Protein AF-A0A4P7L0A9-F1 (afdb_monomer_lite)

Foldseek 3Di:
DDLLLVLLLLLLQQLQVVCCVVVVASWDQDPVGIDRDDSVRSSCLLCVVCVVPDDSVVSNVVSVQQWDPDDPDDDPPDPDPPDDRIHGDPNSNVVSSVSVHVVVVVQVVVVDADPVRDRDDDDPVNVVVD

Organism: NCBI:txid638

Structure (mmCIF, N/CA/C/O backbone):
data_AF-A0A4P7L0A9-F1
#
_entry.id   AF-A0A4P7L0A9-F1
#
loop_
_atom_site.group_PDB
_atom_site.id
_atom_site.type_symbol
_atom_site.label_atom_id
_atom_site.label_alt_id
_atom_site.label_comp_id
_atom_site.label_asym_id
_atom_site.label_entity_id
_atom_site.label_seq_id
_atom_site.pdbx_PDB_ins_code
_atom_site.Cartn_x
_atom_site.Cartn_y
_atom_site.Cartn_z
_atom_site.occupancy
_atom_site.B_iso_or_equiv
_atom_site.auth_seq_id
_atom_site.auth_comp_id
_atom_site.auth_asym_id
_atom_site.auth_atom_id
_atom_site.pdbx_PDB_model_num
ATOM 1 N N . MET A 1 1 ? 10.615 6.030 14.841 1.00 74.00 1 MET A N 1
ATOM 2 C CA . MET A 1 1 ? 9.545 6.083 13.826 1.00 74.00 1 MET A CA 1
ATOM 3 C C . MET A 1 1 ? 8.790 7.385 14.004 1.00 74.00 1 MET A C 1
ATOM 5 O O . MET A 1 1 ? 8.183 7.605 15.045 1.00 74.00 1 MET A O 1
ATOM 9 N N . THR A 1 2 ? 8.920 8.274 13.033 1.00 92.06 2 THR A N 1
ATOM 10 C CA . THR A 1 2 ? 8.225 9.558 12.954 1.00 92.06 2 THR A CA 1
ATOM 11 C C . THR A 1 2 ? 6.745 9.361 12.602 1.00 92.06 2 THR A C 1
ATOM 13 O O . THR A 1 2 ? 6.322 8.289 12.167 1.00 92.06 2 THR A O 1
ATOM 16 N N . THR A 1 3 ? 5.931 10.406 12.761 1.00 93.94 3 THR A N 1
ATOM 17 C CA . THR A 1 3 ? 4.476 10.330 12.544 1.00 93.94 3 THR A CA 1
ATOM 18 C C . THR A 1 3 ? 4.095 9.908 11.121 1.00 93.94 3 THR A C 1
ATOM 20 O O . THR A 1 3 ? 3.171 9.119 10.935 1.00 93.94 3 THR A O 1
ATOM 23 N N . HIS A 1 4 ? 4.792 10.414 10.100 1.00 95.12 4 HIS A N 1
ATOM 24 C CA . HIS A 1 4 ? 4.489 10.067 8.709 1.00 95.12 4 HIS A CA 1
ATOM 25 C C . HIS A 1 4 ? 4.887 8.628 8.372 1.00 95.12 4 HIS A C 1
ATOM 27 O O . HIS A 1 4 ? 4.100 7.933 7.737 1.00 95.12 4 HIS A O 1
ATOM 33 N N . GLU A 1 5 ? 6.040 8.158 8.863 1.00 95.50 5 GLU A N 1
ATOM 34 C CA . GLU A 1 5 ? 6.476 6.763 8.727 1.00 95.50 5 GLU A CA 1
ATOM 35 C C . GLU A 1 5 ? 5.474 5.811 9.382 1.00 95.50 5 GLU A C 1
ATOM 37 O O . GLU A 1 5 ? 5.115 4.797 8.788 1.00 95.50 5 GLU A O 1
ATOM 42 N N . PHE A 1 6 ? 4.957 6.164 10.566 1.00 95.69 6 PHE A N 1
ATOM 43 C CA . PHE A 1 6 ? 3.920 5.385 11.239 1.00 95.69 6 PHE A CA 1
ATOM 44 C C . PHE A 1 6 ? 2.655 5.258 10.381 1.00 95.69 6 PHE A C 1
ATOM 46 O O . PHE A 1 6 ? 2.143 4.156 10.188 1.00 95.69 6 PHE A O 1
ATOM 53 N N . PHE A 1 7 ? 2.139 6.357 9.826 1.00 95.94 7 PHE A N 1
ATOM 54 C CA . PHE A 1 7 ? 0.939 6.275 8.991 1.00 95.94 7 PHE A CA 1
ATOM 55 C C . PHE A 1 7 ? 1.192 5.604 7.638 1.00 95.94 7 PHE A C 1
ATOM 57 O O . PHE A 1 7 ? 0.328 4.863 7.174 1.00 95.94 7 PHE A O 1
ATOM 64 N N . CYS A 1 8 ? 2.370 5.793 7.042 1.00 96.56 8 CYS A N 1
ATOM 65 C CA . CYS A 1 8 ? 2.797 5.063 5.849 1.00 96.56 8 CYS A CA 1
ATOM 66 C C . CYS A 1 8 ? 2.793 3.550 6.109 1.00 96.56 8 CYS A C 1
ATOM 68 O O . CYS A 1 8 ? 2.169 2.783 5.373 1.00 96.56 8 CYS A O 1
ATOM 70 N N . TRP A 1 9 ? 3.387 3.130 7.230 1.00 96.19 9 TRP A N 1
ATOM 71 C CA . TRP A 1 9 ? 3.392 1.744 7.686 1.00 96.19 9 TRP A CA 1
ATOM 72 C C . TRP A 1 9 ? 1.973 1.183 7.832 1.00 96.19 9 TRP A C 1
ATOM 74 O O . TRP A 1 9 ? 1.696 0.073 7.377 1.00 96.19 9 TRP A O 1
ATOM 84 N N . ARG A 1 10 ? 1.047 1.949 8.426 1.00 96.00 10 ARG A N 1
ATOM 85 C CA . ARG A 1 10 ? -0.357 1.529 8.592 1.00 96.00 10 ARG A CA 1
ATOM 86 C C . ARG A 1 10 ? -1.100 1.411 7.262 1.00 96.00 10 ARG A C 1
ATOM 88 O O . ARG A 1 10 ? -1.900 0.491 7.118 1.00 96.00 10 ARG A O 1
ATOM 95 N N . VAL A 1 11 ? -0.824 2.280 6.288 1.00 97.25 11 VAL A N 1
ATOM 96 C CA . VAL A 1 11 ? -1.383 2.172 4.929 1.00 97.25 11 VAL A CA 1
ATOM 97 C C . VAL A 1 11 ? -0.859 0.917 4.227 1.00 97.25 11 VAL A C 1
ATOM 99 O O . VAL A 1 11 ? -1.660 0.152 3.689 1.00 97.25 11 VAL A O 1
ATOM 102 N N . ALA A 1 12 ? 0.450 0.658 4.286 1.00 97.19 12 ALA A N 1
ATOM 103 C CA . ALA A 1 12 ? 1.060 -0.538 3.704 1.00 97.19 12 ALA A CA 1
ATOM 104 C C . ALA A 1 12 ? 0.521 -1.833 4.346 1.00 97.19 12 ALA A C 1
ATOM 106 O O . ALA A 1 12 ? 0.167 -2.781 3.647 1.00 97.19 12 ALA A O 1
ATOM 107 N N . GLU A 1 13 ? 0.390 -1.862 5.675 1.00 96.44 13 GLU A N 1
ATOM 108 C CA . GLU A 1 13 ? -0.225 -2.968 6.420 1.00 96.44 13 GLU A CA 1
ATOM 109 C C . GLU A 1 13 ? -1.692 -3.193 6.026 1.00 96.44 13 GLU A C 1
ATOM 111 O O . GLU A 1 13 ? -2.087 -4.320 5.731 1.00 96.44 13 GLU A O 1
ATOM 116 N N . ALA A 1 14 ? -2.495 -2.128 5.969 1.00 97.19 14 ALA A N 1
ATOM 117 C CA . ALA A 1 14 ? -3.898 -2.214 5.578 1.00 97.19 14 ALA A CA 1
ATOM 118 C C . ALA A 1 14 ? -4.070 -2.720 4.139 1.00 97.19 14 ALA A C 1
ATOM 120 O O . ALA A 1 14 ? -4.989 -3.491 3.857 1.00 97.19 14 ALA A O 1
ATOM 121 N N . TYR A 1 15 ? -3.181 -2.312 3.230 1.00 97.88 15 TYR A N 1
ATOM 122 C CA . TYR A 1 15 ? -3.196 -2.783 1.851 1.00 97.88 15 TYR A CA 1
ATOM 123 C C . TYR A 1 15 ? -2.840 -4.272 1.742 1.00 97.88 15 TYR A C 1
ATOM 125 O O . TYR A 1 15 ? -3.517 -5.010 1.031 1.00 97.88 15 TYR A O 1
ATOM 133 N N . MET A 1 16 ? -1.851 -4.744 2.509 1.00 97.06 16 MET A N 1
ATOM 134 C CA . MET A 1 16 ? -1.526 -6.174 2.596 1.00 97.06 16 MET A CA 1
ATOM 135 C C . MET A 1 16 ? -2.736 -6.997 3.041 1.00 97.06 16 MET A C 1
ATOM 137 O O . MET A 1 16 ? -3.057 -8.005 2.414 1.00 97.06 16 MET A O 1
ATOM 141 N N . TYR A 1 17 ? -3.458 -6.549 4.073 1.00 96.44 17 TYR A N 1
ATOM 142 C CA . TYR A 1 17 ? -4.680 -7.227 4.512 1.00 96.44 17 TYR A CA 1
ATOM 143 C C . TYR A 1 17 ? -5.782 -7.197 3.455 1.00 96.44 17 TYR A C 1
ATOM 145 O O . TYR A 1 17 ? -6.479 -8.195 3.282 1.00 96.44 17 TYR A O 1
ATOM 153 N N . TYR A 1 18 ? -5.916 -6.097 2.713 1.00 97.25 18 TYR A N 1
ATOM 154 C CA . TYR A 1 18 ? -6.836 -6.017 1.581 1.00 97.25 18 TYR A CA 1
ATOM 155 C C . TYR A 1 18 ? -6.501 -7.049 0.490 1.00 97.25 18 TYR A C 1
ATOM 157 O O . TYR A 1 18 ? -7.394 -7.770 0.037 1.00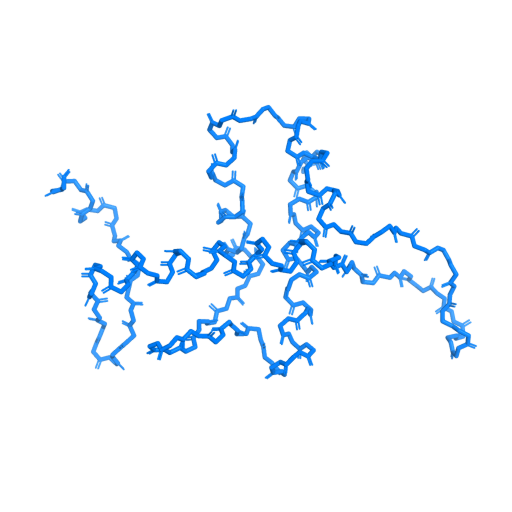 97.25 18 TYR A O 1
ATOM 165 N N . LEU A 1 19 ? -5.226 -7.181 0.110 1.00 97.25 19 LEU A N 1
ATOM 166 C CA . LEU A 1 19 ? -4.789 -8.184 -0.865 1.00 97.25 19 LEU A CA 1
ATOM 167 C C . LEU A 1 19 ? -4.994 -9.605 -0.344 1.00 97.25 19 LEU A C 1
ATOM 169 O O . LEU A 1 19 ? -5.541 -10.438 -1.056 1.00 97.25 19 LEU A O 1
ATOM 173 N N . MET A 1 20 ? -4.647 -9.882 0.914 1.00 96.38 20 MET A N 1
ATOM 174 C CA . MET A 1 20 ? -4.873 -11.196 1.522 1.00 96.38 20 MET A CA 1
ATOM 175 C C . MET A 1 20 ? -6.361 -11.552 1.593 1.00 96.38 20 MET A C 1
ATOM 177 O O . MET A 1 20 ? -6.725 -12.690 1.312 1.00 96.38 20 MET A O 1
ATOM 181 N N . ALA A 1 21 ? -7.234 -10.596 1.913 1.00 95.81 21 ALA A N 1
ATOM 182 C CA . ALA A 1 21 ? -8.677 -10.817 1.922 1.00 95.81 21 ALA A CA 1
ATOM 183 C C . ALA A 1 21 ? -9.237 -11.082 0.513 1.00 95.81 21 ALA A C 1
ATOM 185 O O . ALA A 1 21 ? -10.153 -11.887 0.359 1.00 95.81 21 ALA A O 1
ATOM 186 N N . THR A 1 22 ? -8.675 -10.435 -0.511 1.00 95.38 22 THR A N 1
ATOM 187 C CA . THR A 1 22 ? -9.160 -10.523 -1.899 1.00 95.38 22 THR A CA 1
ATOM 188 C C . THR A 1 22 ? -8.592 -11.738 -2.639 1.00 95.38 22 THR A C 1
ATOM 190 O O . THR A 1 22 ? -9.321 -12.467 -3.306 1.00 95.38 22 THR A O 1
ATOM 193 N N . ASN A 1 23 ? -7.293 -11.993 -2.485 1.00 95.25 23 ASN A N 1
ATOM 194 C CA . ASN A 1 23 ? -6.514 -12.944 -3.282 1.00 95.25 23 ASN A CA 1
ATOM 195 C C . ASN A 1 23 ? -6.041 -14.163 -2.477 1.00 95.25 23 ASN A C 1
ATOM 197 O O . ASN A 1 23 ? -5.427 -15.064 -3.045 1.00 95.25 23 ASN A O 1
ATOM 201 N N . ARG A 1 24 ? -6.296 -14.202 -1.158 1.00 94.12 24 ARG A N 1
ATOM 202 C CA . ARG A 1 24 ? -5.787 -15.214 -0.203 1.00 94.12 24 ARG A CA 1
ATOM 203 C C . ARG A 1 24 ? -4.258 -15.266 -0.085 1.00 94.12 24 ARG A C 1
ATOM 205 O O . ARG A 1 24 ? -3.726 -16.179 0.539 1.00 94.12 24 ARG A O 1
ATOM 212 N N . ARG A 1 25 ? -3.557 -14.296 -0.680 1.00 94.69 25 ARG A N 1
ATOM 213 C CA . ARG A 1 25 ? -2.095 -14.134 -0.709 1.00 94.69 25 ARG A CA 1
ATOM 214 C C . ARG A 1 25 ? -1.755 -12.642 -0.822 1.00 94.69 25 ARG A C 1
ATOM 216 O O . ARG A 1 25 ? -2.587 -11.890 -1.337 1.00 94.69 25 ARG A O 1
ATOM 223 N N . PRO A 1 26 ? -0.569 -12.194 -0.379 1.00 95.50 26 PRO A N 1
ATOM 224 C CA . PRO A 1 26 ? -0.137 -10.804 -0.509 1.00 95.50 26 PRO A CA 1
ATOM 225 C C . PRO A 1 26 ? 0.365 -10.510 -1.931 1.00 95.50 26 PRO A C 1
ATOM 227 O O . PRO A 1 26 ? 1.524 -10.171 -2.143 1.00 95.50 26 PRO A O 1
ATOM 230 N N . VAL A 1 27 ? -0.514 -10.688 -2.917 1.00 96.06 27 VAL A N 1
ATOM 231 C CA . VAL A 1 27 ? -0.197 -10.497 -4.336 1.00 96.06 27 VAL A CA 1
ATOM 232 C C . VAL A 1 27 ? -1.100 -9.441 -4.946 1.00 96.06 27 VAL A C 1
ATOM 234 O O . VAL A 1 27 ? -2.307 -9.432 -4.688 1.00 96.06 27 VAL A O 1
ATOM 237 N N . TYR A 1 28 ? -0.526 -8.563 -5.759 1.00 96.00 28 TYR A N 1
ATOM 238 C CA . TYR A 1 28 ? -1.261 -7.678 -6.652 1.00 96.00 28 TYR A CA 1
ATOM 239 C C . TYR A 1 28 ? -1.316 -8.314 -8.039 1.00 96.00 28 TYR A C 1
ATOM 241 O O . TYR A 1 28 ? -0.280 -8.652 -8.601 1.00 96.00 28 TYR A O 1
ATOM 249 N N . ARG A 1 29 ? -2.524 -8.506 -8.575 1.00 93.81 29 ARG A N 1
ATOM 250 C CA . ARG A 1 29 ? -2.712 -9.120 -9.892 1.00 93.81 29 ARG A CA 1
ATOM 251 C C . ARG A 1 29 ? -2.583 -8.059 -10.972 1.00 93.81 29 ARG A C 1
ATOM 253 O O . ARG A 1 29 ? -3.385 -7.124 -10.994 1.00 93.81 29 ARG A O 1
ATOM 260 N N . TYR A 1 30 ? -1.604 -8.223 -11.846 1.00 92.19 30 TYR A N 1
ATOM 261 C CA . TYR A 1 30 ? -1.356 -7.355 -12.986 1.00 92.19 30 TYR A CA 1
ATOM 262 C C . TYR A 1 30 ? -1.495 -8.156 -14.292 1.00 92.19 30 TYR A C 1
ATOM 264 O O . TYR A 1 30 ? -1.502 -9.386 -14.280 1.00 92.19 30 TYR A O 1
ATOM 272 N N . GLU A 1 31 ? -1.671 -7.477 -15.426 1.00 87.69 31 GLU A N 1
ATOM 273 C CA . GLU A 1 31 ? -2.012 -8.123 -16.705 1.00 87.69 31 GLU A CA 1
ATOM 274 C C . GLU A 1 31 ? -0.935 -9.105 -17.185 1.00 87.69 31 GLU A C 1
ATOM 276 O O . GLU A 1 31 ? -1.252 -10.140 -17.768 1.00 87.69 31 GLU A O 1
ATOM 281 N N . THR A 1 32 ? 0.336 -8.810 -16.900 1.00 82.62 32 THR A N 1
ATOM 282 C CA . THR A 1 32 ? 1.482 -9.641 -17.299 1.00 82.62 32 THR A CA 1
ATOM 283 C C .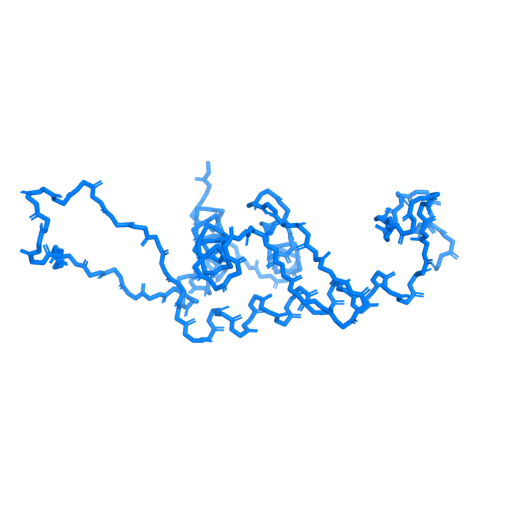 THR A 1 32 ? 1.914 -10.649 -16.231 1.00 82.62 32 THR A C 1
ATOM 285 O O . THR A 1 32 ? 2.800 -11.463 -16.494 1.00 82.62 32 THR A O 1
ATOM 288 N N . GLY A 1 33 ? 1.299 -10.627 -15.044 1.00 87.62 33 GLY A N 1
ATOM 289 C CA . GLY A 1 33 ? 1.623 -11.534 -13.944 1.00 87.62 33 GLY A CA 1
ATOM 290 C C . GLY A 1 33 ? 1.253 -10.995 -12.562 1.00 87.62 33 GLY A C 1
ATOM 291 O O . GLY A 1 33 ? 0.905 -9.829 -12.390 1.00 87.62 33 GLY A O 1
ATOM 292 N N . ASP A 1 34 ? 1.342 -11.862 -11.557 1.00 92.56 34 ASP A N 1
ATOM 293 C CA . ASP A 1 34 ? 1.141 -11.480 -10.159 1.00 92.56 34 ASP A CA 1
ATOM 294 C C . ASP A 1 34 ? 2.427 -10.880 -9.574 1.00 92.56 34 ASP A C 1
ATOM 296 O O . ASP A 1 34 ? 3.524 -11.396 -9.782 1.00 92.56 34 ASP A O 1
ATOM 300 N N . ILE A 1 35 ? 2.279 -9.822 -8.780 1.00 92.12 35 ILE A N 1
ATOM 301 C CA . ILE A 1 35 ? 3.371 -9.195 -8.038 1.00 92.12 35 ILE A CA 1
ATOM 302 C C . ILE A 1 35 ? 3.215 -9.550 -6.574 1.00 92.12 35 ILE A C 1
ATOM 304 O O . ILE A 1 35 ? 2.278 -9.098 -5.909 1.00 92.12 35 ILE A O 1
ATOM 308 N N . GLU A 1 36 ? 4.147 -10.345 -6.062 1.00 93.75 36 GLU A N 1
ATOM 309 C CA . GLU A 1 36 ? 4.261 -10.571 -4.631 1.00 93.75 36 GLU A CA 1
ATOM 310 C C . GLU A 1 36 ? 4.760 -9.300 -3.946 1.00 93.75 36 GLU A C 1
ATOM 312 O O . GLU A 1 36 ? 5.774 -8.714 -4.327 1.00 93.75 36 GLU A O 1
ATOM 317 N N . VAL A 1 37 ? 4.023 -8.855 -2.933 1.00 94.75 37 VAL A N 1
ATOM 318 C CA . VAL A 1 37 ? 4.330 -7.626 -2.210 1.00 94.75 37 VAL A CA 1
ATOM 319 C C . VAL A 1 37 ? 4.518 -7.902 -0.729 1.00 94.75 37 VAL A C 1
ATOM 321 O O . VAL A 1 37 ? 3.893 -8.774 -0.129 1.00 94.75 37 VAL A O 1
ATOM 324 N N . SER A 1 38 ? 5.373 -7.098 -0.110 1.00 95.12 38 SER A N 1
ATOM 325 C CA . SER A 1 38 ? 5.532 -7.051 1.337 1.00 95.12 38 SER A CA 1
ATOM 326 C C . SER A 1 38 ? 5.322 -5.628 1.833 1.00 95.12 38 SER A C 1
ATOM 328 O O . SER A 1 38 ? 5.441 -4.655 1.087 1.00 95.12 38 SER A O 1
ATOM 330 N N . ARG A 1 39 ? 5.066 -5.478 3.133 1.00 93.31 39 ARG A N 1
ATOM 331 C CA . ARG A 1 39 ? 4.971 -4.153 3.759 1.00 93.31 39 ARG A CA 1
ATOM 332 C C . ARG A 1 39 ? 6.235 -3.318 3.538 1.00 93.31 39 ARG A C 1
ATOM 334 O O . ARG A 1 39 ? 6.128 -2.129 3.260 1.00 93.31 39 ARG A O 1
ATOM 341 N N . HIS A 1 40 ? 7.404 -3.952 3.624 1.00 93.44 40 HIS A N 1
ATOM 342 C CA . HIS A 1 40 ? 8.702 -3.303 3.431 1.00 93.44 40 HIS A CA 1
ATOM 343 C C . HIS A 1 40 ? 8.911 -2.807 2.003 1.00 93.44 40 HIS A C 1
ATOM 345 O O . HIS A 1 40 ? 9.599 -1.814 1.816 1.00 93.44 40 HIS A O 1
ATOM 351 N N . PHE A 1 41 ? 8.299 -3.466 1.019 1.00 94.25 41 PHE A N 1
ATOM 352 C CA . PHE A 1 41 ? 8.298 -3.017 -0.369 1.00 94.25 41 PHE A CA 1
ATOM 353 C C . PHE A 1 41 ? 7.299 -1.869 -0.603 1.00 94.25 41 PHE A C 1
ATOM 355 O O . PHE A 1 41 ? 7.618 -0.870 -1.241 1.00 94.25 41 PHE A O 1
ATOM 362 N N . LEU A 1 42 ? 6.093 -1.971 -0.036 1.00 95.56 42 LEU A N 1
ATOM 363 C CA . LEU A 1 42 ? 5.028 -0.983 -0.241 1.00 95.56 42 LEU A CA 1
ATOM 364 C C . LEU A 1 42 ? 5.327 0.380 0.397 1.00 95.56 42 LEU A C 1
ATOM 366 O O . LEU A 1 42 ? 4.876 1.401 -0.112 1.00 95.56 42 LEU A O 1
ATOM 370 N N . MET A 1 43 ? 6.060 0.409 1.511 1.00 94.75 43 MET A N 1
ATOM 371 C CA . MET A 1 43 ? 6.411 1.654 2.198 1.00 94.75 43 MET A CA 1
ATOM 372 C C . MET A 1 43 ? 7.256 2.616 1.351 1.00 94.75 43 MET A C 1
ATOM 374 O O . MET A 1 43 ? 6.812 3.748 1.171 1.00 94.75 43 MET A O 1
ATOM 378 N N . PRO A 1 44 ? 8.430 2.227 0.815 1.00 92.56 44 PRO A N 1
ATOM 379 C CA . PRO A 1 44 ? 9.213 3.105 -0.048 1.00 92.56 44 PRO A CA 1
ATOM 380 C C . PRO A 1 44 ? 8.497 3.404 -1.370 1.00 92.56 44 PRO A C 1
ATOM 382 O O . PRO A 1 44 ? 8.642 4.508 -1.880 1.00 92.56 44 PRO A O 1
ATOM 385 N N . LEU A 1 45 ? 7.664 2.492 -1.888 1.00 93.44 45 LEU A N 1
ATOM 386 C CA . LEU A 1 45 ? 6.833 2.774 -3.064 1.00 93.44 45 LEU A CA 1
ATOM 387 C C . LEU A 1 45 ? 5.816 3.899 -2.794 1.00 93.44 45 LEU A C 1
ATOM 389 O O . LEU A 1 45 ? 5.618 4.783 -3.623 1.00 93.44 45 LEU A O 1
ATOM 393 N N . LEU A 1 46 ? 5.176 3.878 -1.623 1.00 94.81 46 LEU A N 1
ATOM 394 C CA . LEU A 1 46 ? 4.210 4.893 -1.205 1.00 94.81 46 LEU A CA 1
ATOM 395 C C . LEU A 1 46 ? 4.883 6.222 -0.840 1.00 94.81 46 LEU A C 1
ATOM 397 O O . LEU A 1 46 ? 4.394 7.291 -1.209 1.00 94.81 46 LEU A O 1
ATOM 401 N N . ASP A 1 47 ? 5.964 6.151 -0.067 1.00 94.38 47 ASP A N 1
ATOM 402 C CA . ASP A 1 47 ? 6.566 7.310 0.582 1.00 94.38 47 ASP A CA 1
ATOM 403 C C . ASP A 1 47 ? 7.691 7.946 -0.229 1.00 94.38 47 ASP A C 1
ATOM 405 O O . ASP A 1 47 ? 7.901 9.143 -0.081 1.00 94.38 47 ASP A O 1
ATOM 409 N N . GLY A 1 48 ? 8.363 7.199 -1.109 1.00 90.06 48 GLY A N 1
ATOM 410 C CA . GLY A 1 48 ? 9.524 7.670 -1.870 1.00 90.06 48 GLY A CA 1
ATOM 411 C C . GLY A 1 48 ? 9.206 8.912 -2.696 1.00 90.06 48 GLY A C 1
ATOM 412 O O . GLY A 1 48 ? 9.727 9.989 -2.427 1.00 90.06 48 GLY A O 1
ATOM 413 N N . TYR A 1 49 ? 8.242 8.809 -3.616 1.00 83.75 49 TYR A N 1
ATOM 414 C CA . TYR A 1 49 ? 7.841 9.940 -4.463 1.00 83.75 49 TYR A CA 1
ATOM 415 C C . TYR A 1 49 ? 7.306 11.145 -3.668 1.00 83.75 49 TYR A C 1
ATOM 417 O O . TYR A 1 49 ? 7.487 12.305 -4.049 1.00 83.75 49 TYR A O 1
ATOM 425 N N . LEU A 1 50 ? 6.603 10.887 -2.562 1.00 90.75 50 LEU A N 1
ATOM 426 C CA . LEU A 1 50 ? 6.043 11.949 -1.731 1.00 90.75 50 LEU A CA 1
ATOM 427 C C . LEU A 1 50 ? 7.105 12.601 -0.843 1.00 90.75 50 LEU A C 1
ATOM 429 O O . LEU A 1 50 ? 6.972 13.790 -0.549 1.00 90.75 50 LEU A O 1
ATOM 433 N N . GLY A 1 51 ? 8.126 11.856 -0.423 1.00 90.69 51 GLY A N 1
ATOM 434 C CA . GLY A 1 51 ? 9.218 12.318 0.429 1.00 90.69 51 GLY A CA 1
ATOM 435 C C . GLY A 1 51 ? 10.007 13.451 -0.207 1.00 90.69 51 GLY A C 1
ATOM 436 O O . GLY A 1 51 ? 10.277 14.445 0.463 1.00 90.69 51 GLY A O 1
ATOM 437 N N . ASP A 1 52 ? 10.231 13.372 -1.517 1.00 89.06 52 ASP A N 1
ATOM 438 C CA . ASP A 1 52 ? 10.958 14.399 -2.271 1.00 89.06 52 ASP A CA 1
ATOM 439 C C . ASP A 1 52 ? 10.139 15.683 -2.493 1.00 89.06 52 ASP A C 1
ATOM 441 O O . ASP A 1 52 ? 10.683 16.737 -2.815 1.00 89.06 52 ASP A O 1
ATOM 445 N N . ARG A 1 53 ? 8.807 15.618 -2.345 1.00 93.75 53 ARG A N 1
ATOM 446 C CA . ARG A 1 53 ? 7.887 16.693 -2.770 1.00 93.75 53 ARG A CA 1
ATOM 447 C C . ARG A 1 53 ? 7.065 17.308 -1.650 1.00 93.75 53 ARG A C 1
ATOM 449 O O . ARG A 1 53 ? 6.469 18.373 -1.849 1.00 93.75 53 ARG A O 1
ATOM 456 N N . LYS A 1 54 ? 6.912 16.620 -0.518 1.00 96.38 54 LYS A N 1
ATOM 457 C CA . LYS A 1 54 ? 5.967 16.997 0.538 1.00 96.38 54 LYS A CA 1
ATOM 458 C C . LYS A 1 54 ? 6.591 16.870 1.926 1.00 96.38 54 LYS A C 1
ATOM 460 O O . LYS A 1 54 ? 7.197 15.847 2.248 1.00 96.38 54 LYS A O 1
ATOM 465 N N . PRO A 1 55 ? 6.357 17.859 2.808 1.00 96.38 55 PRO A 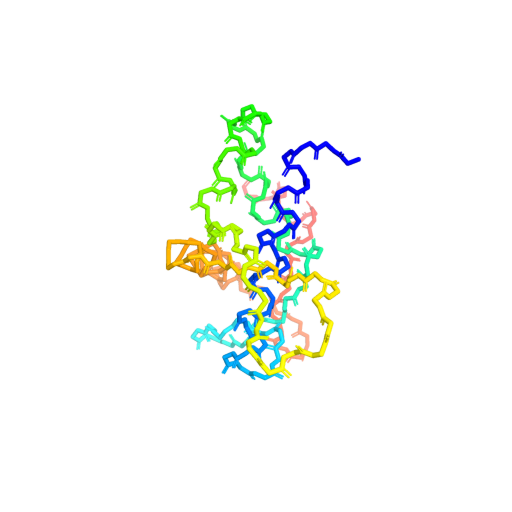N 1
ATOM 466 C CA . PRO A 1 55 ? 6.861 17.792 4.170 1.00 96.38 55 PRO A CA 1
ATOM 467 C C . PRO A 1 55 ? 6.210 16.629 4.946 1.00 96.38 55 PRO A C 1
ATOM 469 O O . PRO A 1 55 ? 5.062 16.260 4.656 1.00 96.38 55 PRO A O 1
ATOM 472 N N . PRO A 1 56 ? 6.893 16.075 5.967 1.00 96.00 56 PRO A N 1
ATOM 473 C CA . PRO A 1 56 ? 6.391 14.976 6.798 1.00 96.00 56 PRO A CA 1
ATOM 474 C C . PRO A 1 56 ? 4.955 15.160 7.311 1.00 96.00 56 PRO A C 1
ATOM 476 O O . PRO A 1 56 ? 4.144 14.240 7.249 1.00 96.00 56 PRO A O 1
ATOM 479 N N . GLU A 1 57 ? 4.597 16.360 7.768 1.00 96.75 57 GLU A N 1
ATOM 480 C CA . GLU A 1 57 ? 3.257 16.648 8.297 1.00 96.75 57 GLU A CA 1
ATOM 481 C C . GLU A 1 57 ? 2.153 16.491 7.250 1.00 96.75 57 GLU A C 1
ATOM 483 O O . GLU A 1 57 ? 1.062 15.990 7.539 1.00 96.75 57 GLU A O 1
ATOM 488 N N . TRP A 1 58 ? 2.435 16.911 6.014 1.00 97.31 58 TRP A N 1
ATOM 489 C CA . TRP A 1 58 ? 1.499 16.758 4.909 1.00 97.31 58 TRP A CA 1
ATOM 490 C C . TRP A 1 58 ? 1.318 15.279 4.576 1.00 97.31 58 TRP A C 1
ATOM 492 O O . TRP A 1 58 ? 0.183 14.823 4.430 1.00 97.31 58 TRP A O 1
ATOM 502 N N . ARG A 1 59 ? 2.422 14.522 4.525 1.00 97.12 59 ARG A N 1
ATOM 503 C CA . ARG A 1 59 ? 2.418 13.077 4.252 1.00 97.12 59 ARG A CA 1
ATOM 504 C C . ARG A 1 59 ? 1.628 12.311 5.309 1.00 97.12 59 ARG A C 1
ATOM 506 O O . ARG A 1 59 ? 0.734 11.549 4.958 1.00 97.12 59 ARG A O 1
ATOM 513 N N . ALA A 1 60 ? 1.838 12.608 6.592 1.00 96.69 60 ALA A N 1
ATOM 514 C CA . ALA A 1 60 ? 1.056 12.033 7.687 1.00 96.69 60 ALA A CA 1
ATOM 515 C C . ALA A 1 60 ? -0.458 12.256 7.500 1.00 96.69 60 ALA A C 1
ATOM 517 O O . ALA A 1 60 ? -1.238 11.301 7.526 1.00 96.69 60 ALA A O 1
ATOM 518 N N . LYS A 1 61 ? -0.879 13.502 7.232 1.00 97.00 61 LYS A N 1
ATOM 519 C CA . LYS A 1 61 ? -2.292 13.839 6.974 1.00 97.00 61 LYS A CA 1
ATOM 520 C C . LYS A 1 61 ? -2.833 13.144 5.725 1.00 97.00 61 LYS A C 1
ATOM 522 O O . LYS A 1 61 ? -3.999 12.753 5.697 1.00 97.00 61 LYS A O 1
ATOM 527 N N . PHE A 1 62 ? -2.017 13.012 4.685 1.00 96.94 62 PHE A N 1
ATOM 528 C CA . PHE A 1 62 ? -2.390 12.317 3.460 1.00 96.94 62 PHE A CA 1
ATOM 529 C C . PHE A 1 62 ? -2.617 10.822 3.709 1.00 96.94 62 PHE A C 1
ATOM 531 O O . PHE A 1 62 ? -3.689 10.321 3.376 1.00 96.94 62 PHE A O 1
ATOM 538 N N . TYR A 1 63 ? -1.689 10.136 4.377 1.00 96.94 63 TYR A N 1
ATOM 539 C CA . TYR A 1 63 ? -1.812 8.714 4.711 1.00 96.94 63 TYR A CA 1
ATOM 540 C C . TYR A 1 63 ? -3.010 8.429 5.614 1.00 96.94 63 TYR A C 1
ATOM 542 O O . TYR A 1 63 ? -3.772 7.501 5.347 1.00 96.94 63 TYR A O 1
ATOM 550 N N . MET A 1 64 ? -3.267 9.282 6.609 1.00 96.00 64 MET A N 1
ATOM 551 C CA . MET A 1 64 ? -4.492 9.199 7.409 1.00 96.00 64 MET A CA 1
ATOM 552 C C . MET A 1 64 ? -5.762 9.241 6.549 1.00 96.00 64 MET A C 1
ATOM 554 O O . MET A 1 64 ? -6.685 8.467 6.787 1.00 96.00 64 MET A O 1
ATOM 558 N N . LYS A 1 65 ? -5.808 10.096 5.518 1.00 96.69 65 LYS A N 1
ATOM 559 C CA . LYS A 1 65 ? -6.961 10.211 4.606 1.00 96.69 65 LYS A CA 1
ATOM 560 C C . LYS A 1 65 ? -7.157 8.996 3.694 1.00 96.69 65 LYS A C 1
ATOM 562 O O . LYS A 1 65 ? -8.223 8.880 3.091 1.00 96.69 65 LYS A O 1
ATOM 567 N N . LEU A 1 66 ? -6.169 8.112 3.554 1.00 97.62 66 LEU A N 1
ATOM 568 C CA . LEU A 1 66 ? -6.304 6.858 2.797 1.00 97.62 66 LEU A CA 1
ATOM 569 C C . LEU A 1 66 ? -6.931 5.734 3.634 1.00 97.62 66 LEU A C 1
ATOM 571 O O . LEU A 1 66 ? -7.434 4.754 3.081 1.00 97.62 66 LEU A O 1
ATOM 575 N N . MET A 1 67 ? -6.937 5.879 4.957 1.00 96.62 67 MET A N 1
ATOM 576 C CA . MET A 1 67 ? -7.484 4.890 5.877 1.00 96.62 67 MET A CA 1
ATOM 577 C C . MET A 1 67 ? -8.962 5.145 6.181 1.00 96.62 67 MET A C 1
ATOM 579 O O . MET A 1 67 ? -9.486 6.254 6.039 1.00 96.62 67 MET A O 1
ATOM 583 N N . THR A 1 68 ? -9.652 4.095 6.608 1.00 93.56 68 THR A N 1
ATOM 584 C CA . THR A 1 68 ? -10.959 4.219 7.253 1.00 93.56 68 THR A CA 1
ATOM 585 C C . THR A 1 68 ? -10.765 4.831 8.646 1.00 93.56 68 THR A C 1
ATOM 587 O O . THR A 1 68 ? -9.798 4.471 9.325 1.00 93.56 68 THR A O 1
ATOM 590 N N . PRO A 1 69 ? -11.651 5.742 9.098 1.00 87.94 69 PRO A N 1
ATOM 591 C CA . PRO A 1 69 ? -11.607 6.249 10.463 1.00 87.94 69 PRO A CA 1
ATOM 592 C C . PRO A 1 69 ? -11.593 5.107 11.474 1.00 87.94 69 PRO A C 1
ATOM 594 O O . PRO A 1 69 ? -12.302 4.109 11.313 1.00 87.94 69 PRO A O 1
ATOM 597 N N . PHE A 1 70 ? -10.789 5.255 12.524 1.00 80.69 70 PHE A N 1
ATOM 598 C CA . PHE A 1 70 ? -10.778 4.274 13.595 1.00 80.69 70 PHE A CA 1
ATOM 599 C C . PHE A 1 70 ? -12.160 4.228 14.255 1.00 80.69 70 PHE A C 1
ATOM 601 O O . PHE A 1 70 ? -12.716 5.258 14.630 1.00 80.69 70 PHE A O 1
ATOM 608 N N . SER A 1 71 ? -12.722 3.027 14.370 1.00 77.06 71 SER A N 1
ATOM 609 C CA . SER A 1 71 ? -13.990 2.800 15.056 1.00 77.06 71 SER A CA 1
ATOM 610 C C . SER A 1 71 ? -13.728 1.998 16.319 1.00 77.06 71 SER A C 1
ATOM 612 O O . SER A 1 71 ? -13.311 0.842 16.234 1.00 77.06 71 SER A O 1
ATOM 614 N N . GLU A 1 72 ? -14.030 2.585 17.473 1.00 70.44 72 GLU A N 1
ATOM 615 C CA . GLU A 1 72 ? -13.888 1.941 18.786 1.00 70.44 72 GLU A CA 1
ATOM 616 C C . GLU A 1 72 ? -14.895 0.810 19.021 1.00 70.44 72 GLU A C 1
ATOM 618 O O . GLU A 1 72 ? -14.684 -0.033 19.888 1.00 70.44 72 GLU A O 1
ATOM 623 N N . LYS A 1 73 ? -15.975 0.739 18.230 1.00 77.94 73 LYS A N 1
ATOM 624 C CA . LYS A 1 73 ? -17.007 -0.290 18.399 1.00 77.94 73 LYS A CA 1
ATOM 625 C C . LYS A 1 73 ? -16.429 -1.676 18.136 1.00 77.94 73 LYS A C 1
ATOM 627 O O . LYS A 1 73 ? -16.122 -1.991 16.988 1.00 77.94 73 LYS A O 1
ATOM 632 N N . ALA A 1 74 ? -16.279 -2.491 19.173 1.00 78.94 74 ALA A N 1
ATOM 633 C CA . ALA A 1 74 ? -15.855 -3.879 19.035 1.00 78.94 74 ALA A CA 1
ATOM 634 C C . ALA A 1 74 ? -16.800 -4.662 18.107 1.00 78.94 74 ALA A C 1
ATOM 636 O O . ALA A 1 74 ? -17.965 -4.294 17.933 1.00 78.94 74 ALA A O 1
ATOM 637 N N . ASP A 1 75 ? -16.289 -5.734 17.501 1.00 82.00 75 ASP A N 1
ATOM 638 C CA . ASP A 1 75 ? -17.160 -6.689 16.819 1.00 82.00 75 ASP A CA 1
ATOM 639 C C . ASP A 1 75 ? -18.130 -7.282 17.860 1.00 82.00 75 ASP A C 1
ATOM 641 O O . ASP A 1 75 ? -17.656 -7.743 18.901 1.00 82.00 75 ASP A O 1
ATOM 645 N N . PRO A 1 76 ? -19.456 -7.289 17.621 1.00 84.75 76 PRO A N 1
ATOM 646 C CA . PRO A 1 76 ? -20.426 -7.851 18.562 1.00 84.75 76 PRO A CA 1
ATOM 647 C C . PRO A 1 76 ? -20.169 -9.316 18.938 1.00 84.75 76 PRO A C 1
ATOM 649 O O . PRO A 1 76 ? -20.685 -9.789 19.945 1.00 84.75 76 PRO A O 1
ATOM 652 N N . ARG A 1 77 ? -19.406 -10.050 18.120 1.00 87.75 77 ARG A N 1
ATOM 653 C CA . ARG A 1 77 ? -19.038 -11.454 18.340 1.00 87.75 77 ARG A CA 1
ATOM 654 C C . ARG A 1 77 ? -17.706 -11.619 19.072 1.00 87.75 77 ARG A C 1
ATOM 656 O O . ARG A 1 77 ? -17.349 -12.741 19.423 1.00 87.75 77 ARG A O 1
ATOM 663 N N . ALA A 1 78 ? -16.947 -10.543 19.267 1.00 87.88 78 ALA A N 1
ATOM 664 C CA . ALA A 1 78 ? -15.678 -10.597 19.975 1.00 87.88 78 ALA A CA 1
ATOM 665 C C . ALA A 1 78 ? -15.908 -10.598 21.490 1.00 87.88 78 ALA A C 1
ATOM 667 O O . ALA A 1 78 ? -16.626 -9.757 22.022 1.00 87.88 78 ALA A O 1
ATOM 668 N N . ILE A 1 79 ? -15.239 -11.515 22.189 1.00 88.94 79 ILE A N 1
ATOM 669 C CA . ILE A 1 79 ? -15.253 -11.569 23.659 1.00 88.94 79 ILE A CA 1
ATOM 670 C C . ILE A 1 79 ? -14.359 -10.458 24.241 1.00 88.94 79 ILE A C 1
ATOM 672 O O . ILE A 1 79 ? -14.654 -9.908 25.297 1.00 88.94 79 ILE A O 1
ATOM 676 N N . ILE A 1 80 ? -13.275 -10.098 23.539 1.00 88.56 80 ILE A N 1
ATOM 677 C CA . ILE A 1 80 ? -12.346 -9.015 23.898 1.00 88.56 80 ILE A CA 1
ATOM 678 C C . ILE A 1 80 ? -11.921 -8.282 22.619 1.00 88.56 80 ILE A C 1
ATOM 680 O O . ILE A 1 80 ? -11.620 -8.912 21.605 1.00 88.56 80 ILE A O 1
ATOM 684 N N . CYS A 1 81 ? -11.848 -6.950 22.667 1.00 83.56 81 CYS A N 1
ATOM 685 C CA . CYS A 1 81 ? -11.273 -6.133 21.597 1.00 83.56 81 CYS A CA 1
ATOM 686 C C . CYS A 1 81 ? -9.789 -5.851 21.889 1.00 83.56 81 CYS A C 1
ATOM 688 O O . CYS A 1 81 ? -9.458 -4.860 22.534 1.00 83.56 81 CYS A O 1
ATOM 690 N N . ALA A 1 82 ? -8.885 -6.707 21.405 1.00 86.31 82 ALA A N 1
ATOM 691 C CA . ALA A 1 82 ? -7.429 -6.543 21.556 1.00 86.31 82 ALA A CA 1
ATOM 692 C C . ALA A 1 82 ? -6.806 -5.615 20.487 1.00 86.31 82 ALA A C 1
ATOM 694 O O . ALA A 1 82 ? -5.643 -5.753 20.113 1.00 86.31 82 ALA A O 1
ATOM 695 N N . GLY A 1 83 ? -7.599 -4.675 19.970 1.00 83.62 83 GLY A N 1
ATOM 696 C CA . GLY A 1 83 ? -7.234 -3.796 18.866 1.00 83.62 83 GLY A CA 1
ATOM 697 C C . GLY A 1 83 ? -7.880 -4.192 17.540 1.00 83.62 83 GLY A C 1
ATOM 698 O O . GLY A 1 83 ? -8.540 -5.222 17.406 1.00 83.62 83 GLY A O 1
ATOM 699 N N . LYS A 1 84 ? -7.705 -3.322 16.543 1.00 85.56 84 LYS A N 1
ATOM 700 C CA . LYS A 1 84 ? -8.228 -3.518 15.192 1.00 85.56 84 LYS A CA 1
ATOM 701 C C . LYS A 1 84 ? -7.129 -3.384 14.157 1.00 85.56 84 LYS A C 1
ATOM 703 O O . LYS A 1 84 ? -6.282 -2.485 14.229 1.00 85.56 84 LYS A O 1
ATOM 708 N N . VAL A 1 85 ? -7.198 -4.261 13.163 1.00 88.81 85 VAL A N 1
ATOM 709 C CA . VAL A 1 85 ? -6.379 -4.141 11.961 1.00 88.81 85 VAL A CA 1
ATOM 710 C C . VAL A 1 85 ? -6.730 -2.837 11.235 1.00 88.81 85 VAL A C 1
ATOM 712 O O . VAL A 1 85 ? -7.906 -2.459 11.186 1.00 88.81 85 VAL A O 1
ATOM 715 N N . PRO A 1 86 ? -5.736 -2.112 10.700 1.00 92.62 86 PRO A N 1
ATOM 716 C CA . PRO A 1 86 ? -6.012 -0.933 9.902 1.00 92.62 86 PRO A CA 1
ATOM 717 C C . PRO A 1 86 ? -6.691 -1.359 8.598 1.00 92.62 86 PRO A C 1
ATOM 719 O O . PRO A 1 86 ? -6.412 -2.423 8.046 1.00 92.62 86 PRO A O 1
ATOM 722 N N . GLN A 1 87 ? -7.587 -0.514 8.103 1.00 95.31 87 GLN A N 1
ATOM 723 C CA . GLN A 1 87 ? -8.296 -0.741 6.851 1.00 95.31 87 GLN A CA 1
ATOM 724 C C . GLN A 1 87 ? -8.184 0.493 5.972 1.00 95.31 87 GLN A C 1
ATOM 726 O O . GLN A 1 87 ? -8.216 1.626 6.459 1.00 95.31 87 GLN A O 1
ATOM 731 N N . LEU A 1 88 ? -8.072 0.264 4.669 1.00 97.25 88 LEU A N 1
ATOM 732 C CA . LEU A 1 88 ? -8.139 1.335 3.691 1.00 97.25 88 LEU A CA 1
ATOM 733 C C . LEU A 1 88 ? -9.587 1.660 3.367 1.00 97.25 88 LEU A C 1
ATOM 735 O O . LEU A 1 88 ? -10.440 0.778 3.268 1.00 97.25 88 LEU A O 1
ATOM 739 N N . ASN A 1 89 ? -9.834 2.939 3.120 1.00 97.75 89 ASN A N 1
ATOM 740 C CA . ASN A 1 89 ? -11.062 3.345 2.466 1.00 97.75 89 ASN A CA 1
ATOM 741 C C . ASN A 1 89 ? -10.945 3.118 0.945 1.00 97.75 89 ASN A C 1
ATOM 743 O O . ASN A 1 89 ? -9.876 2.811 0.408 1.00 97.75 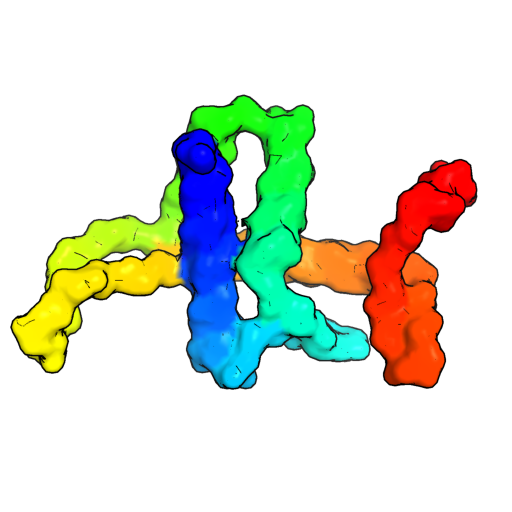89 ASN A O 1
ATOM 747 N N . ARG A 1 90 ? -12.048 3.312 0.211 1.00 97.62 90 ARG A N 1
ATOM 748 C CA . ARG A 1 90 ? -12.082 3.109 -1.250 1.00 97.62 90 ARG A CA 1
ATOM 749 C C . ARG A 1 90 ? -11.036 3.945 -1.998 1.00 97.62 90 ARG A C 1
ATOM 751 O O . ARG A 1 90 ? -10.519 3.494 -3.017 1.00 97.62 90 ARG A O 1
ATOM 758 N N . ARG A 1 91 ? -10.726 5.154 -1.515 1.00 97.62 91 ARG A N 1
ATOM 759 C CA . ARG A 1 91 ? -9.688 6.015 -2.100 1.00 97.62 91 ARG A CA 1
ATOM 760 C C . ARG A 1 91 ? -8.296 5.445 -1.840 1.00 97.62 91 ARG A C 1
ATOM 762 O O . ARG A 1 91 ? -7.500 5.423 -2.769 1.00 97.62 91 ARG A O 1
ATOM 769 N N . GLY A 1 92 ? -8.031 4.961 -0.628 1.00 97.75 92 GLY A N 1
ATOM 770 C CA . GLY A 1 92 ? -6.785 4.281 -0.278 1.00 97.75 92 GLY A CA 1
ATOM 771 C C . GLY A 1 92 ? -6.512 3.077 -1.170 1.00 97.75 92 GLY A C 1
ATOM 772 O O . GLY A 1 92 ? -5.439 2.990 -1.752 1.00 97.75 92 GLY A O 1
ATOM 773 N N . ILE A 1 93 ? -7.509 2.207 -1.362 1.00 98.19 93 ILE A N 1
ATOM 774 C CA . ILE A 1 93 ? -7.384 1.035 -2.246 1.00 98.19 93 ILE A CA 1
ATOM 775 C C . ILE A 1 93 ? -7.071 1.465 -3.682 1.00 98.19 93 ILE A C 1
ATOM 777 O O . ILE A 1 93 ? -6.127 0.960 -4.280 1.00 98.19 93 ILE A O 1
ATOM 781 N N . LYS A 1 94 ? -7.828 2.427 -4.230 1.00 98.12 94 LYS A N 1
ATOM 782 C CA . LYS A 1 94 ? -7.589 2.941 -5.589 1.00 98.12 94 LYS A CA 1
ATOM 783 C C . LYS A 1 94 ? -6.187 3.524 -5.749 1.00 98.12 94 LYS A C 1
ATOM 785 O O . LYS A 1 94 ? -5.543 3.266 -6.755 1.00 98.12 94 LYS A O 1
ATOM 790 N N . TYR A 1 95 ? -5.733 4.296 -4.765 1.00 97.62 95 TYR A N 1
ATOM 791 C CA . TYR A 1 95 ? -4.417 4.923 -4.790 1.00 97.62 95 TYR A CA 1
ATOM 792 C C . TYR A 1 95 ? -3.292 3.882 -4.760 1.00 97.62 95 TYR A C 1
ATOM 794 O O . TYR A 1 95 ? -2.391 3.935 -5.587 1.00 97.62 95 TYR A O 1
ATOM 802 N N . MET A 1 96 ? -3.379 2.896 -3.864 1.00 97.62 96 MET A N 1
ATOM 803 C CA . MET A 1 96 ? -2.384 1.822 -3.778 1.00 97.62 96 MET A CA 1
ATOM 804 C C . MET A 1 96 ? -2.374 0.935 -5.029 1.00 97.62 96 MET A C 1
ATOM 806 O O . MET A 1 96 ? -1.303 0.588 -5.515 1.00 97.62 96 MET A O 1
ATOM 810 N N . ASN A 1 97 ? -3.550 0.618 -5.587 1.00 97.31 97 ASN A N 1
ATOM 811 C CA . ASN A 1 97 ? -3.639 -0.099 -6.860 1.00 97.31 97 ASN A CA 1
ATOM 812 C C . ASN A 1 97 ? -2.975 0.693 -7.993 1.00 97.31 97 ASN A C 1
ATOM 814 O O . ASN A 1 97 ? -2.269 0.094 -8.789 1.00 97.31 97 ASN A O 1
ATOM 818 N N . ALA A 1 98 ? -3.188 2.011 -8.063 1.00 96.56 98 ALA A N 1
ATOM 819 C CA . ALA A 1 98 ? -2.571 2.855 -9.084 1.00 96.56 98 ALA A CA 1
ATOM 820 C C . ALA A 1 98 ? -1.042 2.893 -8.947 1.00 96.56 98 ALA A C 1
ATOM 822 O O . ALA A 1 98 ? -0.354 2.701 -9.941 1.00 96.56 98 ALA A O 1
ATOM 823 N N . LEU A 1 99 ? -0.516 3.045 -7.724 1.00 95.25 99 LEU A N 1
ATOM 824 C CA . LEU A 1 99 ? 0.931 3.013 -7.477 1.00 95.25 99 LEU A CA 1
ATOM 825 C C . LEU A 1 99 ? 1.572 1.704 -7.945 1.00 95.25 99 LEU A C 1
ATOM 827 O O . LEU A 1 99 ? 2.599 1.723 -8.617 1.00 95.25 99 LEU A O 1
ATOM 831 N N . LEU A 1 100 ? 0.969 0.564 -7.600 1.00 95.19 100 LEU A N 1
ATOM 832 C CA . LEU A 1 100 ? 1.481 -0.730 -8.045 1.00 95.19 100 LEU A CA 1
ATOM 833 C C . LEU A 1 100 ? 1.337 -0.917 -9.547 1.00 95.19 100 LEU A C 1
ATOM 835 O O . LEU A 1 100 ? 2.249 -1.441 -10.171 1.00 95.19 100 LEU A O 1
ATOM 839 N N . HIS A 1 101 ? 0.230 -0.473 -10.132 1.00 95.31 101 HIS A N 1
ATOM 840 C CA . HIS A 1 101 ? 0.019 -0.547 -11.571 1.00 95.31 101 HIS A CA 1
ATOM 841 C C . HIS A 1 101 ? 1.074 0.261 -12.339 1.00 95.31 101 HIS A C 1
ATOM 843 O O . HIS A 1 101 ? 1.709 -0.274 -13.239 1.00 95.31 101 HIS A O 1
ATOM 849 N N . GLU A 1 102 ? 1.336 1.510 -11.942 1.00 93.88 102 GLU A N 1
ATOM 850 C CA . GLU A 1 102 ? 2.383 2.346 -12.548 1.00 93.88 102 GLU A CA 1
ATOM 851 C C . GLU A 1 102 ? 3.776 1.734 -12.377 1.00 93.88 102 GLU A C 1
ATOM 853 O O . GLU A 1 102 ? 4.557 1.686 -13.325 1.00 93.88 102 GLU A O 1
ATOM 858 N N . PHE A 1 103 ? 4.070 1.196 -11.194 1.00 91.62 103 PHE A N 1
ATOM 859 C CA . PHE A 1 103 ? 5.313 0.470 -10.957 1.00 91.62 103 PHE A CA 1
ATOM 860 C C . PHE A 1 103 ? 5.451 -0.765 -11.866 1.00 91.62 103 PHE A C 1
ATOM 862 O O . PHE A 1 103 ? 6.530 -1.041 -12.387 1.00 91.62 103 PHE A O 1
ATOM 869 N N . SER A 1 104 ? 4.351 -1.483 -12.100 1.00 90.94 104 SER A N 1
ATOM 870 C CA . SER A 1 104 ? 4.305 -2.658 -12.982 1.00 90.94 104 SER A CA 1
ATOM 871 C C . SER A 1 104 ? 4.512 -2.287 -14.447 1.00 90.94 104 SER A C 1
ATOM 873 O O . SER A 1 104 ? 5.230 -2.998 -15.151 1.00 90.94 104 SER A O 1
ATOM 875 N N . ASN A 1 105 ? 3.913 -1.175 -14.892 1.00 92.44 105 ASN A N 1
ATOM 876 C CA . ASN A 1 105 ? 4.129 -0.607 -16.223 1.00 92.44 105 ASN A CA 1
ATOM 877 C C . ASN A 1 105 ? 5.617 -0.319 -16.424 1.00 92.44 105 ASN A C 1
ATOM 879 O O . ASN A 1 105 ? 6.222 -0.855 -17.343 1.00 92.44 105 ASN A O 1
ATOM 883 N N . MET A 1 106 ? 6.231 0.409 -15.486 1.00 90.88 106 MET A N 1
ATOM 884 C CA . MET A 1 106 ? 7.655 0.744 -15.541 1.00 90.88 106 MET A CA 1
ATOM 885 C C . MET A 1 106 ? 8.546 -0.504 -15.635 1.00 90.88 106 MET A C 1
ATOM 887 O O . MET A 1 106 ? 9.443 -0.558 -16.471 1.00 90.88 106 MET A O 1
ATOM 891 N N . LEU A 1 107 ? 8.313 -1.528 -14.805 1.00 88.81 107 LEU A N 1
ATOM 892 C CA . LEU A 1 107 ? 9.095 -2.768 -14.885 1.00 88.81 107 LEU A CA 1
ATOM 893 C C . LEU A 1 107 ? 8.870 -3.523 -16.199 1.00 88.81 107 LEU A C 1
ATOM 895 O O . LEU A 1 107 ? 9.806 -4.114 -16.736 1.00 88.81 107 LEU A O 1
ATOM 899 N N . SER A 1 108 ? 7.642 -3.505 -16.716 1.00 87.69 108 SER A N 1
ATOM 900 C CA . SER A 1 108 ? 7.312 -4.133 -17.997 1.00 87.69 108 SER A CA 1
ATOM 901 C C . SER A 1 108 ? 8.002 -3.423 -19.164 1.00 87.69 108 SER A C 1
ATOM 903 O O . SER A 1 108 ? 8.511 -4.106 -20.049 1.00 87.69 108 SER A O 1
ATOM 905 N N . ASP A 1 109 ? 8.082 -2.090 -19.126 1.00 87.56 109 ASP A N 1
ATOM 906 C CA . ASP A 1 109 ? 8.766 -1.266 -20.130 1.00 87.56 109 ASP A CA 1
ATOM 907 C C . ASP A 1 109 ? 10.281 -1.509 -20.135 1.00 87.56 109 ASP A C 1
ATOM 909 O O . ASP A 1 109 ? 10.902 -1.568 -21.195 1.00 87.56 109 ASP A O 1
ATOM 913 N N . ILE A 1 110 ? 10.881 -1.702 -18.955 1.00 86.50 110 ILE A N 1
ATOM 914 C CA . ILE A 1 110 ? 12.298 -2.075 -18.826 1.00 86.50 110 ILE A CA 1
ATOM 915 C C . ILE A 1 110 ? 12.536 -3.493 -19.364 1.00 86.50 110 ILE A C 1
ATOM 917 O O . ILE A 1 110 ? 13.561 -3.762 -19.988 1.00 86.50 110 ILE A O 1
ATOM 921 N N . GLY A 1 111 ? 11.595 -4.412 -19.131 1.00 83.00 111 GLY A N 1
ATOM 922 C CA . GLY A 1 111 ? 11.543 -5.720 -19.789 1.00 83.00 111 GLY A CA 1
ATOM 923 C C . GLY A 1 111 ? 12.626 -6.725 -19.376 1.00 83.00 111 GLY A C 1
ATOM 924 O O . GLY A 1 111 ? 12.668 -7.829 -19.924 1.00 83.00 111 GLY A O 1
ATOM 925 N N . VAL A 1 112 ? 13.484 -6.389 -18.409 1.00 83.56 112 VAL A N 1
ATOM 926 C CA . VAL A 1 112 ? 14.555 -7.272 -17.928 1.00 83.56 112 VAL A CA 1
ATOM 927 C C . VAL A 1 112 ? 13.955 -8.411 -17.104 1.00 83.56 112 VAL A C 1
ATOM 929 O O . VAL A 1 112 ? 13.296 -8.185 -16.087 1.00 83.56 112 VAL A O 1
ATOM 932 N N . LYS A 1 113 ? 14.195 -9.649 -17.546 1.00 85.31 113 LYS A N 1
ATOM 933 C CA . LYS A 1 113 ? 13.699 -10.871 -16.904 1.00 85.31 113 LYS A CA 1
ATOM 934 C C . LYS A 1 11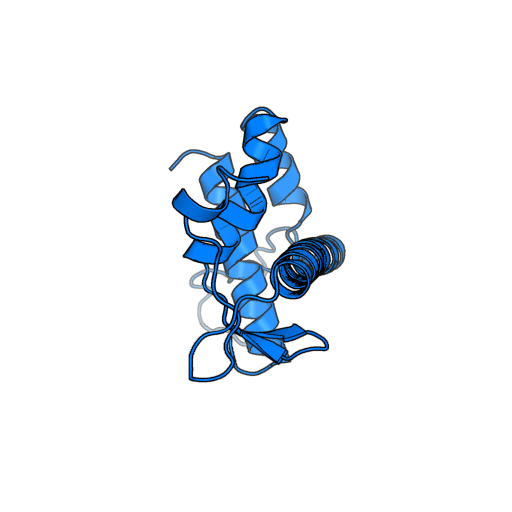3 ? 14.840 -11.794 -16.501 1.00 85.31 113 LYS A C 1
ATOM 936 O O . LYS A 1 113 ? 15.869 -11.837 -17.172 1.00 85.31 113 LYS A O 1
ATOM 941 N N . ASP A 1 114 ? 14.650 -12.540 -15.419 1.00 84.69 114 ASP A N 1
ATOM 942 C CA . ASP A 1 114 ? 15.569 -13.607 -15.032 1.00 84.69 114 ASP A CA 1
ATOM 943 C C . ASP A 1 114 ? 15.328 -14.898 -15.836 1.00 84.69 114 ASP A C 1
ATOM 945 O O . ASP A 1 114 ? 14.410 -15.000 -16.653 1.00 84.69 114 ASP A O 1
ATOM 949 N N . ASN A 1 115 ? 16.148 -15.921 -15.577 1.00 85.12 115 ASN A N 1
ATOM 950 C CA . ASN A 1 115 ? 16.041 -17.231 -16.231 1.00 85.12 115 ASN A CA 1
ATOM 951 C C . ASN A 1 115 ? 14.709 -17.954 -15.948 1.00 85.12 115 ASN A C 1
ATOM 953 O O . ASN A 1 115 ? 14.380 -18.912 -16.643 1.00 85.12 115 ASN A O 1
ATOM 957 N N . SER A 1 116 ? 13.961 -17.527 -14.926 1.00 82.62 116 SER A N 1
ATOM 958 C CA . SER A 1 116 ? 12.633 -18.047 -14.591 1.00 82.62 116 SER A CA 1
ATOM 959 C C . SER A 1 116 ? 11.490 -17.230 -15.209 1.00 82.62 116 SER A C 1
ATOM 961 O O . SER A 1 116 ? 10.327 -17.601 -15.070 1.00 82.62 116 SER A O 1
ATOM 963 N N . GLY A 1 117 ? 11.809 -16.152 -15.934 1.00 79.06 117 GLY A N 1
ATOM 964 C CA . GLY A 1 117 ? 10.847 -15.258 -16.575 1.00 79.06 117 GLY A CA 1
ATOM 965 C C 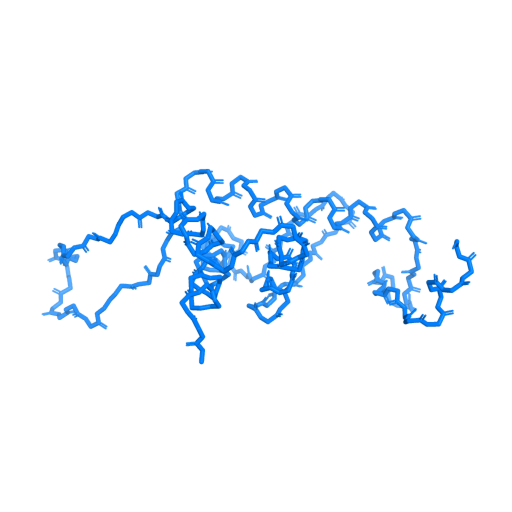. GLY A 1 117 ? 10.302 -14.156 -15.662 1.00 79.06 117 GLY A C 1
ATOM 966 O O . GLY A 1 117 ? 9.407 -13.421 -16.088 1.00 79.06 117 GLY A O 1
ATOM 967 N N . MET A 1 118 ? 10.829 -14.015 -14.442 1.00 82.12 118 MET A N 1
ATOM 968 C CA . MET A 1 118 ? 10.413 -12.990 -13.480 1.00 82.12 118 MET A CA 1
ATOM 969 C C . MET A 1 118 ? 11.021 -11.640 -13.850 1.00 82.12 118 MET A C 1
ATOM 971 O O . MET A 1 118 ? 12.209 -11.567 -14.162 1.00 82.12 118 MET A O 1
ATOM 975 N N . LEU A 1 119 ? 10.222 -10.570 -13.791 1.00 82.81 119 LEU A N 1
ATOM 976 C CA . LEU A 1 119 ? 10.728 -9.206 -13.967 1.00 82.81 119 LEU A CA 1
ATOM 977 C C . LEU A 1 119 ? 11.711 -8.870 -12.840 1.00 82.81 119 LEU A C 1
ATOM 979 O O . LEU A 1 119 ? 11.405 -9.057 -11.661 1.00 82.81 119 LEU A O 1
ATOM 983 N N . ILE A 1 120 ? 12.886 -8.367 -13.208 1.00 82.69 120 ILE A N 1
ATOM 984 C CA . ILE A 1 120 ? 13.931 -7.989 -12.258 1.00 82.69 120 ILE A CA 1
ATOM 985 C C . ILE A 1 120 ? 13.840 -6.485 -11.985 1.00 82.69 120 ILE A C 1
ATOM 987 O O . ILE A 1 120 ? 13.638 -5.682 -12.894 1.00 82.69 120 ILE A O 1
ATOM 991 N N . LEU A 1 121 ? 14.024 -6.098 -10.720 1.00 79.50 121 LEU A N 1
ATOM 992 C CA . LEU A 1 121 ? 14.208 -4.694 -10.360 1.00 79.50 121 LEU A CA 1
ATOM 993 C C . LEU A 1 121 ? 15.517 -4.165 -10.968 1.00 79.50 121 LEU A C 1
ATOM 995 O O . LEU A 1 121 ? 16.553 -4.807 -10.766 1.00 79.50 121 LEU A O 1
ATOM 999 N N . PRO A 1 122 ? 15.509 -2.999 -11.637 1.00 70.12 122 PRO A N 1
ATOM 1000 C CA . PRO A 1 122 ? 16.717 -2.410 -12.205 1.00 70.12 122 PRO A CA 1
ATOM 1001 C C . PRO A 1 122 ? 17.794 -2.285 -11.132 1.00 70.12 122 PRO A C 1
ATOM 1003 O O . PRO A 1 122 ? 17.536 -1.770 -10.038 1.00 70.12 122 PRO A O 1
ATOM 1006 N N . ARG A 1 123 ? 19.004 -2.771 -11.412 1.00 70.12 123 ARG A N 1
ATOM 1007 C CA . ARG A 1 123 ? 20.127 -2.581 -10.484 1.00 70.12 123 ARG A CA 1
ATOM 1008 C C . ARG A 1 123 ? 20.663 -1.164 -10.659 1.00 70.12 123 ARG A C 1
ATOM 1010 O O . ARG A 1 123 ? 20.684 -0.654 -11.772 1.00 70.12 123 ARG A O 1
ATOM 1017 N N . GLU A 1 124 ? 21.180 -0.548 -9.594 1.00 56.91 124 GLU A N 1
ATOM 1018 C CA . GLU A 1 124 ? 21.700 0.839 -9.615 1.00 56.91 124 GLU A CA 1
ATOM 1019 C C . GLU A 1 124 ? 22.678 1.135 -10.773 1.00 56.91 124 GLU A C 1
ATOM 1021 O O . GLU A 1 124 ? 22.764 2.267 -11.236 1.00 56.91 124 GLU A O 1
ATOM 1026 N N . ARG A 1 125 ? 23.386 0.117 -11.283 1.00 50.00 125 ARG A N 1
ATOM 1027 C CA . ARG A 1 125 ? 24.343 0.228 -12.401 1.00 50.00 125 ARG A CA 1
ATOM 1028 C C . ARG A 1 125 ? 23.703 0.313 -13.793 1.00 50.00 125 ARG A C 1
ATOM 1030 O O . ARG A 1 125 ? 24.382 0.679 -14.746 1.00 50.00 125 ARG A O 1
ATOM 1037 N N . GLU A 1 126 ? 22.437 -0.061 -13.930 1.00 52.59 126 GLU A N 1
ATOM 1038 C CA . GLU A 1 126 ? 21.700 -0.031 -15.201 1.00 52.59 126 GLU A CA 1
ATOM 1039 C C . GLU A 1 126 ? 20.988 1.317 -15.396 1.00 52.59 126 GLU A C 1
ATOM 1041 O O . GLU A 1 126 ? 20.804 1.753 -16.529 1.00 52.59 126 GLU A O 1
ATOM 1046 N N . CYS A 1 127 ? 20.690 2.034 -14.304 1.00 46.69 127 CYS A N 1
ATOM 1047 C CA . CYS A 1 127 ? 20.063 3.361 -14.326 1.00 46.69 127 CYS A CA 1
ATOM 1048 C C . CYS A 1 127 ? 21.013 4.506 -14.725 1.00 46.69 127 CYS A C 1
ATOM 1050 O O . CYS A 1 127 ? 20.556 5.620 -14.947 1.00 46.69 127 CYS A O 1
ATOM 1052 N N . THR A 1 128 ? 22.327 4.268 -14.802 1.00 43.81 128 THR A N 1
ATOM 1053 C CA . THR A 1 128 ? 23.327 5.279 -15.201 1.00 43.81 128 THR A CA 1
ATOM 1054 C C . THR A 1 128 ? 23.471 5.462 -16.714 1.00 43.81 128 THR A C 1
ATOM 1056 O O . THR A 1 128 ? 24.214 6.343 -17.136 1.00 43.81 128 THR A O 1
ATOM 1059 N N . ASN A 1 129 ? 22.791 4.645 -17.526 1.00 41.31 129 ASN A N 1
ATOM 1060 C CA . ASN A 1 129 ? 22.860 4.694 -18.992 1.00 41.31 129 ASN A CA 1
ATOM 1061 C C . ASN A 1 129 ? 21.538 5.138 -19.656 1.00 41.31 129 ASN A C 1
ATOM 1063 O O . ASN A 1 129 ? 21.365 4.905 -20.853 1.00 41.31 129 ASN A O 1
ATOM 1067 N N . LEU A 1 130 ? 20.622 5.746 -18.892 1.00 43.50 130 LEU A N 1
ATOM 1068 C CA . LEU A 1 130 ? 19.390 6.380 -19.382 1.00 43.50 130 LEU A CA 1
ATOM 1069 C C . LEU A 1 130 ? 19.500 7.905 -19.311 1.00 43.50 130 LEU A C 1
ATOM 1071 O O . LEU A 1 130 ? 19.964 8.408 -18.263 1.00 43.50 130 LEU A O 1
#

Radius of gyration: 16.95 Å; chains: 1; bounding box: 45×36×44 Å

Sequence (130 aa):
MTTHEFFCWRVAEAYMYYLMATNRRPVYRYETGDIEVSRHFLMPLLDGYLGDRKPPEWRAKFYMKLMTPFSEKADPRAIICAGKVPQLNRRGIKYMNALLHEFSNMLSDIGVKDNSGMLILPRERECTNL

pLDDT: mean 89.02, std 11.81, range [41.31, 98.19]

Secondary structure (DSSP, 8-state):
--HHHHHHHHHHHHHHHHHHHHHSSSEEEETTEEEE--HHHHHHHHHHHHHTTS-HHHHHHHHHHHBPPP-----TT-S--------B-HHHHHHHHHHHHHHHHHHHHH--B-TTSPBPPPPTTTGGG-